Protein AF-A0A4P9ZK72-F1 (afdb_monomer)

Radius of gyration: 16.3 Å; Cα contacts (8 Å, |Δi|>4): 182; chains: 1; bounding box: 38×22×45 Å

pLDDT: mean 89.28, std 11.2, range [53.09, 98.12]

Sequence (120 aa):
CDLFYMYPNYIRQNGLDLSRTRFASKYRLYLYREGGVDELLREPFRIPILFIPGNAGSYKQVRSIAATASRQFDHARTAFLKDSQAQGNIGFDFFSLDLNEEFTALHGFSLHEQAEFVND

Secondary structure (DSSP, 8-state):
-------EEEEE-TT--TTT-TTTTT-EEEEEEETTTS---SS--SEEEEE---TT--GGGGHHHHHHHHHHHHHHHHHTTTHHHHTT---EEEEEEE-TT--TTT-HHHHHHHHHHHH-

Foldseek 3Di:
DDDDDWDKDWQWDPPPDCVNPVCPVQKTKTKIDTPPQGDPDNDDDAAEDEDEADQLGALCVCRVVLRVQSVVLSCCPVVVPDCCVVVVHPTYTYMTMGLVSHRCVVDVVSVVSVVRSVVD

Organism: NCBI:txid215637

Structure (mmCIF, N/CA/C/O backbone):
data_AF-A0A4P9ZK72-F1
#
_entry.id   AF-A0A4P9ZK72-F1
#
loop_
_atom_site.group_PDB
_atom_site.id
_atom_site.type_symbol
_atom_site.label_atom_id
_atom_site.label_alt_id
_atom_site.label_comp_id
_atom_site.label_asym_id
_atom_site.label_entity_id
_atom_site.label_seq_id
_atom_site.pdbx_PDB_ins_code
_atom_site.Cartn_x
_atom_site.Cartn_y
_atom_site.Cartn_z
_atom_site.occupancy
_atom_site.B_iso_or_equiv
_atom_site.auth_seq_id
_atom_site.auth_comp_id
_atom_site.auth_asym_id
_atom_site.auth_atom_id
_atom_site.pdbx_PDB_model_num
ATOM 1 N N . CYS A 1 1 ? -10.998 -3.592 -27.142 1.00 58.16 1 CYS A N 1
ATOM 2 C CA . CYS A 1 1 ? -10.629 -3.768 -25.725 1.00 58.16 1 CYS A CA 1
ATOM 3 C C . CYS A 1 1 ? -9.409 -4.660 -25.666 1.00 58.16 1 CYS A C 1
ATOM 5 O O . CYS A 1 1 ? -9.477 -5.738 -26.241 1.00 58.16 1 CYS A O 1
ATOM 7 N N . ASP A 1 2 ? -8.344 -4.222 -24.996 1.00 64.25 2 ASP A N 1
ATOM 8 C CA . ASP A 1 2 ? -7.215 -5.093 -24.665 1.00 64.25 2 ASP A CA 1
ATOM 9 C C . ASP A 1 2 ? -7.451 -5.764 -23.317 1.00 64.25 2 ASP A C 1
ATOM 11 O O . ASP A 1 2 ? -7.954 -5.149 -22.372 1.00 64.25 2 ASP A O 1
ATOM 15 N N . LEU A 1 3 ? -7.093 -7.040 -23.233 1.00 73.31 3 LEU A N 1
ATOM 16 C CA . LEU A 1 3 ? -7.083 -7.770 -21.975 1.00 73.31 3 LEU A CA 1
ATOM 17 C C . LEU A 1 3 ? -5.855 -7.336 -21.169 1.00 73.31 3 LEU A C 1
ATOM 19 O O . LEU A 1 3 ? -4.720 -7.583 -21.569 1.00 73.31 3 LEU A O 1
ATOM 23 N N . PHE A 1 4 ? -6.088 -6.710 -20.017 1.00 73.31 4 PHE A N 1
ATOM 24 C CA . PHE A 1 4 ? -5.039 -6.367 -19.060 1.00 73.31 4 PHE A CA 1
ATOM 25 C C . PHE A 1 4 ? -4.995 -7.413 -17.943 1.00 73.31 4 PHE A C 1
ATOM 27 O O . PHE A 1 4 ? -5.854 -7.439 -17.061 1.00 73.31 4 PHE A O 1
ATOM 34 N N . TYR A 1 5 ? -3.978 -8.272 -17.970 1.00 86.19 5 TYR A N 1
ATOM 35 C CA . TYR A 1 5 ? -3.692 -9.211 -16.885 1.00 86.19 5 TYR A CA 1
ATOM 36 C C . TYR A 1 5 ? -2.663 -8.601 -15.945 1.00 86.19 5 TYR A C 1
ATOM 38 O O . TYR A 1 5 ? -1.594 -8.216 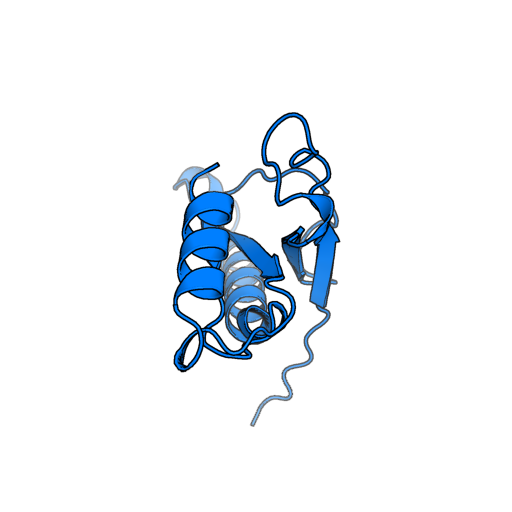-16.407 1.00 86.19 5 TYR A O 1
ATOM 46 N N . MET A 1 6 ? -2.976 -8.530 -14.650 1.00 93.38 6 MET A N 1
ATOM 47 C CA . MET A 1 6 ? -2.074 -8.035 -13.604 1.00 93.38 6 MET A CA 1
ATOM 48 C C . MET A 1 6 ? -1.536 -9.196 -12.766 1.00 93.38 6 MET A C 1
ATOM 50 O O . MET A 1 6 ? -2.301 -10.090 -12.400 1.00 93.38 6 MET A O 1
ATOM 54 N N . TYR A 1 7 ? -0.257 -9.136 -12.399 1.00 95.31 7 TYR A N 1
ATOM 55 C CA . TYR A 1 7 ? 0.431 -10.137 -11.580 1.00 95.31 7 TYR A CA 1
ATOM 56 C C . TYR A 1 7 ? 0.946 -9.494 -10.285 1.00 95.31 7 TYR A C 1
ATOM 58 O O . TYR A 1 7 ? 2.147 -9.275 -10.129 1.00 95.31 7 TYR A O 1
ATOM 66 N N . PRO A 1 8 ? 0.048 -9.144 -9.351 1.00 96.44 8 PRO A N 1
ATOM 67 C CA . PRO A 1 8 ? 0.408 -8.371 -8.172 1.00 96.44 8 PRO A CA 1
ATOM 68 C C . PRO A 1 8 ? 1.250 -9.185 -7.186 1.00 96.44 8 PRO A C 1
ATOM 70 O O . PRO A 1 8 ? 0.818 -10.241 -6.722 1.00 96.44 8 PRO A O 1
ATOM 73 N N . ASN A 1 9 ? 2.400 -8.648 -6.784 1.00 97.44 9 ASN A N 1
ATOM 74 C CA . ASN A 1 9 ? 3.191 -9.166 -5.670 1.00 97.44 9 ASN A CA 1
ATOM 75 C C . ASN A 1 9 ? 3.214 -8.135 -4.542 1.00 97.44 9 ASN A C 1
ATOM 77 O O . ASN A 1 9 ? 3.623 -6.996 -4.747 1.00 97.44 9 ASN A O 1
ATOM 81 N N . TYR A 1 10 ? 2.784 -8.541 -3.346 1.00 97.38 10 TYR A N 1
ATOM 82 C CA . TYR A 1 10 ? 2.793 -7.694 -2.153 1.00 97.38 10 TYR A CA 1
ATOM 83 C C . TYR A 1 10 ? 3.872 -8.187 -1.195 1.00 97.38 10 TYR A C 1
ATOM 85 O O . TYR A 1 10 ? 3.726 -9.226 -0.549 1.00 97.38 10 TYR A O 1
ATOM 93 N N . ILE A 1 11 ? 4.965 -7.440 -1.105 1.00 96.88 11 ILE A N 1
ATOM 94 C CA . ILE A 1 11 ? 6.106 -7.774 -0.258 1.00 96.88 11 ILE A CA 1
ATOM 95 C C . ILE A 1 11 ? 5.947 -7.047 1.074 1.00 96.88 11 ILE A C 1
ATOM 97 O O . ILE A 1 11 ? 5.994 -5.819 1.121 1.00 96.88 11 ILE A O 1
ATOM 101 N N . ARG A 1 12 ? 5.761 -7.796 2.166 1.00 95.62 12 ARG A N 1
ATOM 102 C CA . ARG A 1 12 ? 5.658 -7.214 3.511 1.00 95.62 12 ARG A CA 1
ATOM 103 C C . ARG A 1 12 ? 6.974 -6.541 3.901 1.00 95.62 12 ARG A C 1
ATOM 105 O O . ARG A 1 12 ? 8.027 -7.175 3.847 1.00 95.62 12 ARG A O 1
ATOM 112 N N . GLN A 1 13 ? 6.884 -5.296 4.353 1.00 94.06 13 GLN A N 1
ATOM 113 C CA . GLN A 1 13 ? 8.006 -4.554 4.912 1.00 94.06 13 GLN A CA 1
ATOM 114 C C . GLN A 1 13 ? 8.154 -4.910 6.392 1.00 94.06 13 GLN A C 1
ATOM 116 O O . GLN A 1 13 ? 7.257 -4.672 7.199 1.00 94.06 13 GLN A O 1
ATOM 121 N N . ASN A 1 14 ? 9.276 -5.539 6.744 1.00 88.62 14 ASN A N 1
ATOM 122 C CA . ASN A 1 14 ? 9.511 -6.053 8.098 1.00 88.62 14 ASN A CA 1
ATOM 123 C C . ASN A 1 14 ? 10.165 -5.028 9.039 1.00 88.62 14 ASN A C 1
ATOM 125 O O . ASN A 1 14 ? 10.279 -5.312 10.224 1.00 88.62 14 ASN A O 1
ATOM 129 N N . GLY A 1 15 ? 10.582 -3.863 8.530 1.00 84.06 15 GLY A N 1
ATOM 130 C CA . GLY A 1 15 ? 11.224 -2.811 9.328 1.00 84.06 15 GLY A CA 1
ATOM 131 C C . GLY A 1 15 ? 10.286 -2.073 10.292 1.00 84.06 15 GLY A C 1
ATOM 132 O O . GLY A 1 15 ? 10.765 -1.375 11.178 1.00 84.06 15 GLY A O 1
ATOM 133 N N . LEU A 1 16 ? 8.969 -2.244 10.138 1.00 82.31 16 LEU A N 1
ATOM 134 C CA . LEU A 1 16 ? 7.950 -1.749 11.064 1.00 82.31 16 LEU A CA 1
ATOM 135 C C . LEU A 1 16 ? 7.638 -2.844 12.084 1.00 82.31 16 LEU A C 1
ATOM 137 O O . LEU A 1 16 ? 6.745 -3.673 11.888 1.00 82.31 16 LEU A O 1
ATOM 141 N N . ASP A 1 17 ? 8.436 -2.884 13.143 1.00 84.38 17 ASP A N 1
ATOM 142 C CA . ASP A 1 17 ? 8.238 -3.752 14.297 1.00 84.38 17 ASP A CA 1
ATOM 143 C C . ASP A 1 17 ? 7.700 -2.958 15.502 1.00 84.38 17 ASP A C 1
ATOM 145 O O . ASP A 1 17 ? 7.481 -1.746 15.438 1.00 84.38 17 ASP A O 1
ATOM 149 N N . LEU A 1 18 ? 7.491 -3.652 16.626 1.00 85.31 18 LEU A N 1
ATOM 150 C CA . LEU A 1 18 ? 7.007 -3.036 17.866 1.00 85.31 18 LEU A CA 1
ATOM 151 C C . LEU A 1 18 ? 7.981 -2.001 18.457 1.00 85.31 18 LEU A C 1
ATOM 153 O O . LEU A 1 18 ? 7.583 -1.257 19.348 1.00 85.31 18 LEU A O 1
ATOM 157 N N . SER A 1 19 ? 9.238 -1.946 17.993 1.00 85.19 19 SER A N 1
ATOM 158 C CA . SER A 1 19 ? 10.187 -0.904 18.402 1.00 85.19 19 SER A CA 1
ATOM 159 C C . SER A 1 19 ? 9.928 0.428 17.694 1.00 85.19 19 SER A C 1
ATOM 161 O O . SER A 1 19 ? 10.283 1.477 18.226 1.00 85.19 19 SER A O 1
ATOM 163 N N . ARG A 1 20 ? 9.302 0.386 16.510 1.00 86.44 20 ARG A N 1
ATOM 164 C CA . ARG A 1 20 ? 8.951 1.563 15.706 1.00 86.44 20 ARG A CA 1
ATOM 165 C C . ARG A 1 20 ? 7.546 2.055 15.987 1.00 86.44 20 ARG A C 1
ATOM 167 O O . ARG A 1 20 ? 7.358 3.244 16.187 1.00 86.44 20 ARG A O 1
ATOM 174 N N . THR A 1 21 ? 6.583 1.141 16.034 1.00 90.50 21 THR A N 1
ATOM 175 C CA . THR A 1 21 ? 5.181 1.494 16.245 1.00 90.50 21 THR A CA 1
ATOM 176 C C . THR A 1 21 ? 4.465 0.427 17.052 1.00 90.50 21 THR A C 1
ATOM 178 O O . THR A 1 21 ? 4.564 -0.776 16.788 1.00 90.50 21 THR A O 1
ATOM 181 N N . ARG A 1 22 ? 3.670 0.862 18.032 1.00 91.69 22 ARG A N 1
ATOM 182 C CA . ARG A 1 22 ? 2.847 -0.046 18.846 1.00 91.69 22 ARG A CA 1
ATOM 183 C C . ARG A 1 22 ? 1.779 -0.773 18.023 1.00 91.69 22 ARG A C 1
ATOM 185 O O . ARG A 1 22 ? 1.251 -1.790 18.467 1.00 91.69 22 ARG A O 1
ATOM 192 N N . PHE A 1 23 ? 1.488 -0.282 16.818 1.00 93.31 23 PHE A N 1
ATOM 193 C CA . PHE A 1 23 ? 0.508 -0.863 15.909 1.00 93.31 23 PHE A CA 1
ATOM 194 C C . PHE A 1 23 ? 1.109 -1.852 14.902 1.00 93.31 23 PHE A C 1
ATOM 196 O O . PHE A 1 23 ? 0.374 -2.362 14.063 1.00 93.31 23 PHE A O 1
ATOM 203 N N . ALA A 1 24 ? 2.395 -2.205 15.005 1.00 91.00 24 ALA A N 1
ATOM 204 C CA . ALA A 1 24 ? 3.064 -3.133 14.080 1.00 91.00 24 ALA A CA 1
ATOM 205 C C . ALA A 1 24 ? 2.470 -4.558 14.064 1.00 91.00 24 ALA A C 1
ATOM 207 O O . ALA A 1 24 ? 2.651 -5.317 13.107 1.00 91.00 24 ALA A O 1
ATOM 208 N N . SER A 1 25 ? 1.773 -4.947 15.137 1.00 91.25 25 SER A N 1
ATOM 209 C CA . SER A 1 25 ? 1.019 -6.205 15.215 1.00 91.25 25 SER A CA 1
ATOM 210 C C . SER A 1 25 ? -0.345 -6.120 14.525 1.00 91.25 25 SER A C 1
ATOM 212 O O . SER A 1 25 ? -0.862 -7.141 14.066 1.00 91.25 25 SER A O 1
ATOM 214 N N . LYS A 1 26 ? -0.912 -4.912 14.453 1.00 94.69 26 LYS A N 1
ATOM 215 C CA . LYS A 1 26 ? -2.248 -4.628 13.937 1.00 94.69 26 LYS A CA 1
ATOM 216 C C . LYS A 1 26 ? -2.190 -4.291 12.453 1.00 94.69 26 LYS A C 1
ATOM 218 O O . LYS A 1 26 ? -2.847 -4.958 11.667 1.00 94.69 26 LYS A O 1
ATOM 223 N N . TYR A 1 27 ? -1.389 -3.309 12.069 1.00 95.88 27 TYR A N 1
ATOM 224 C CA . TYR A 1 27 ? -1.290 -2.821 10.700 1.00 95.88 27 TYR A CA 1
ATOM 225 C C . TYR A 1 27 ? 0.010 -3.262 10.043 1.00 95.88 27 TYR A C 1
ATOM 227 O O . TYR A 1 27 ? 0.977 -3.655 10.702 1.00 95.88 27 TYR A O 1
ATOM 235 N N . ARG A 1 28 ? 0.028 -3.255 8.710 1.00 96.19 28 ARG A N 1
ATOM 236 C CA . ARG A 1 28 ? 1.195 -3.691 7.933 1.00 96.19 28 ARG A CA 1
ATOM 237 C C . ARG A 1 28 ? 1.437 -2.765 6.755 1.00 96.19 28 ARG A C 1
ATOM 239 O O . ARG A 1 28 ? 0.506 -2.200 6.193 1.00 96.19 28 ARG A O 1
ATOM 246 N N . LEU A 1 29 ? 2.695 -2.678 6.346 1.00 96.31 29 LEU A N 1
ATOM 247 C CA . LEU A 1 29 ? 3.114 -1.990 5.132 1.00 96.31 29 LEU A CA 1
ATOM 248 C C . LEU A 1 29 ? 3.561 -3.020 4.095 1.00 96.31 29 LEU A C 1
ATOM 250 O O . LEU A 1 29 ? 4.347 -3.925 4.395 1.00 96.31 29 LEU A O 1
ATOM 254 N N . TYR A 1 30 ? 3.074 -2.872 2.870 1.00 97.69 30 TYR A N 1
ATOM 255 C CA . TYR A 1 30 ? 3.440 -3.710 1.736 1.00 97.69 30 TYR A CA 1
ATOM 256 C C . TYR A 1 30 ? 4.065 -2.870 0.633 1.00 97.69 30 TYR A C 1
ATOM 258 O O . TYR A 1 30 ? 3.557 -1.805 0.313 1.00 97.69 30 TYR A O 1
ATOM 266 N N . LEU A 1 31 ? 5.120 -3.384 0.010 1.00 97.88 31 LEU A N 1
ATOM 267 C CA . LEU A 1 31 ? 5.648 -2.885 -1.254 1.00 97.88 31 LEU A CA 1
ATOM 268 C C . LEU A 1 31 ? 5.031 -3.691 -2.398 1.00 97.88 31 LEU A C 1
ATOM 270 O O . LEU A 1 31 ? 5.114 -4.921 -2.414 1.00 97.88 31 LEU A O 1
ATOM 274 N N . TYR A 1 32 ? 4.403 -3.000 -3.340 1.00 97.94 32 TYR A N 1
ATOM 275 C CA . TYR A 1 32 ? 3.847 -3.593 -4.546 1.00 97.94 32 TYR A CA 1
ATOM 276 C C . TYR A 1 32 ? 4.928 -3.768 -5.615 1.00 97.94 32 TYR A C 1
ATOM 278 O O . TYR A 1 32 ? 5.667 -2.832 -5.920 1.00 97.94 32 TYR A O 1
ATOM 286 N N . ARG A 1 33 ? 4.972 -4.950 -6.233 1.00 97.38 33 ARG A N 1
ATOM 287 C CA . ARG A 1 33 ? 5.784 -5.247 -7.420 1.00 97.38 33 ARG A CA 1
ATOM 288 C C . ARG A 1 33 ? 4.918 -5.907 -8.485 1.00 97.38 33 ARG A C 1
ATOM 290 O O . ARG A 1 33 ? 4.215 -6.881 -8.201 1.00 97.38 33 ARG A O 1
ATOM 297 N N . GLU A 1 34 ? 4.975 -5.400 -9.711 1.00 96.44 34 GLU A N 1
ATOM 298 C CA . GLU A 1 34 ? 4.267 -6.020 -10.827 1.00 96.44 34 GLU A CA 1
ATOM 299 C C . GLU A 1 34 ? 5.075 -7.199 -11.377 1.00 96.44 34 GLU A C 1
ATOM 301 O O . GLU A 1 34 ? 6.173 -7.036 -11.900 1.00 96.44 34 GLU A O 1
ATOM 306 N N . GLY A 1 35 ? 4.527 -8.408 -11.278 1.00 95.06 35 GLY A N 1
ATOM 307 C CA . GLY A 1 35 ? 5.163 -9.618 -11.788 1.00 95.06 35 GLY A CA 1
ATOM 308 C C . GLY A 1 35 ? 5.353 -9.574 -13.305 1.00 95.06 35 GLY A C 1
ATOM 309 O O . GLY A 1 35 ? 4.466 -9.154 -14.046 1.00 95.06 35 GLY A O 1
ATOM 310 N N . GLY A 1 36 ? 6.524 -10.020 -13.762 1.00 91.44 36 GLY A N 1
ATOM 311 C CA . GLY A 1 36 ? 6.903 -9.982 -15.177 1.00 91.44 36 GLY A CA 1
ATOM 312 C C . GLY A 1 36 ? 7.305 -8.595 -15.689 1.00 91.44 36 GLY A C 1
ATOM 313 O O . GLY A 1 36 ? 7.636 -8.479 -16.863 1.00 91.44 36 GLY A O 1
ATOM 314 N N . VAL A 1 37 ? 7.292 -7.569 -14.828 1.00 92.06 37 VAL A N 1
ATOM 315 C CA . VAL A 1 37 ? 7.680 -6.189 -15.163 1.00 92.06 37 VAL A CA 1
ATOM 316 C C . VAL A 1 37 ? 8.745 -5.688 -14.190 1.00 92.06 37 VAL A C 1
ATOM 318 O O . VAL A 1 37 ? 9.837 -5.306 -14.599 1.00 92.06 37 VAL A O 1
ATOM 321 N N . ASP A 1 38 ? 8.447 -5.723 -12.893 1.00 92.75 38 ASP A N 1
ATOM 322 C CA . ASP A 1 38 ? 9.366 -5.316 -11.840 1.00 92.75 38 ASP A CA 1
ATOM 323 C C . ASP A 1 38 ? 10.202 -6.496 -11.338 1.00 92.75 38 ASP A C 1
ATOM 325 O O . ASP A 1 38 ? 9.732 -7.632 -11.226 1.00 92.75 38 ASP A O 1
ATOM 329 N N . GLU A 1 39 ? 11.440 -6.202 -10.945 1.00 90.19 39 GLU A N 1
ATOM 330 C CA . GLU A 1 39 ? 12.236 -7.133 -10.154 1.00 90.19 39 GLU A CA 1
ATOM 331 C C . GLU A 1 39 ? 11.583 -7.330 -8.778 1.00 90.19 39 GLU A C 1
ATOM 333 O O . GLU A 1 39 ? 11.153 -6.374 -8.127 1.00 90.19 39 GLU A O 1
ATOM 338 N N . LEU A 1 40 ? 11.536 -8.576 -8.297 1.00 89.62 40 LEU A N 1
ATOM 339 C CA . LEU A 1 40 ? 10.941 -8.935 -7.001 1.00 89.62 40 LEU A CA 1
ATOM 340 C C . LEU A 1 40 ? 11.879 -8.620 -5.821 1.00 89.62 40 LEU A C 1
ATOM 342 O O . LEU A 1 40 ? 12.020 -9.408 -4.881 1.00 89.62 40 LEU A O 1
ATOM 346 N N . LEU A 1 41 ? 12.540 -7.464 -5.881 1.00 90.88 41 LEU A N 1
ATOM 347 C CA . LEU A 1 41 ? 13.373 -6.941 -4.809 1.00 90.88 41 LEU A CA 1
ATOM 348 C C . LEU A 1 41 ? 12.496 -6.497 -3.639 1.00 90.88 41 LEU A C 1
ATOM 350 O O . LEU A 1 41 ? 11.446 -5.873 -3.823 1.00 90.88 41 LEU A O 1
ATOM 354 N N . ARG A 1 42 ? 12.951 -6.821 -2.424 1.00 90.50 42 ARG A N 1
ATOM 355 C CA . ARG A 1 42 ? 12.269 -6.427 -1.184 1.00 90.50 42 ARG A CA 1
ATOM 356 C C . ARG A 1 42 ? 12.483 -4.963 -0.831 1.00 90.50 42 ARG A C 1
ATOM 358 O O . ARG A 1 42 ? 11.578 -4.347 -0.272 1.00 90.50 42 ARG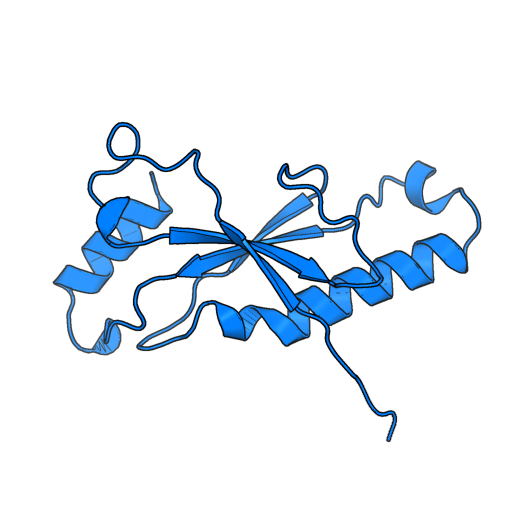 A O 1
ATOM 365 N N . GLU A 1 43 ? 13.658 -4.450 -1.171 1.00 92.31 43 GLU A N 1
ATOM 366 C CA . GLU A 1 43 ? 14.056 -3.083 -0.872 1.00 92.31 43 GLU A CA 1
ATOM 367 C C . GLU A 1 43 ? 13.533 -2.114 -1.944 1.00 92.31 43 GLU A C 1
ATOM 369 O O . GLU A 1 43 ? 13.513 -2.453 -3.138 1.00 92.31 43 GLU A O 1
ATOM 374 N N . PRO A 1 44 ? 13.094 -0.911 -1.542 1.00 92.44 44 PRO A N 1
ATOM 375 C CA . PRO A 1 44 ? 12.782 0.161 -2.473 1.00 92.44 44 PRO A CA 1
ATOM 376 C C . PRO A 1 44 ? 14.058 0.784 -3.056 1.00 92.44 44 PRO A C 1
ATOM 378 O O . PRO A 1 44 ? 15.090 0.876 -2.396 1.00 92.44 44 PRO A O 1
ATOM 381 N N . PHE A 1 45 ? 13.972 1.243 -4.299 1.00 91.19 45 PHE A N 1
ATOM 382 C CA . PHE A 1 45 ? 15.054 1.913 -5.028 1.00 91.19 45 PHE A CA 1
ATOM 383 C C . PHE A 1 45 ? 14.552 3.029 -5.963 1.00 91.19 45 PHE A C 1
ATOM 385 O O . PHE A 1 45 ? 15.352 3.650 -6.665 1.00 91.19 45 PHE A O 1
ATOM 392 N N . ARG A 1 46 ? 13.236 3.275 -6.003 1.00 92.75 46 ARG A N 1
ATOM 393 C CA . ARG A 1 46 ? 12.575 4.262 -6.867 1.00 92.75 46 ARG A CA 1
ATOM 394 C C . ARG A 1 46 ? 11.889 5.352 -6.038 1.00 92.75 46 ARG A C 1
ATOM 396 O O . ARG A 1 46 ? 12.028 5.400 -4.819 1.00 92.75 46 ARG A O 1
ATOM 403 N N . ILE A 1 47 ? 11.136 6.239 -6.693 1.00 94.69 47 ILE A N 1
ATOM 404 C CA . ILE A 1 47 ? 10.374 7.291 -6.006 1.00 94.69 47 ILE A CA 1
ATOM 405 C C . ILE A 1 47 ? 9.246 6.640 -5.183 1.00 94.69 47 ILE A C 1
ATOM 407 O O . ILE A 1 47 ? 8.390 5.971 -5.772 1.00 94.69 47 ILE A O 1
ATOM 411 N N . PRO A 1 48 ? 9.205 6.817 -3.852 1.00 95.88 48 PRO A N 1
ATOM 412 C CA . PRO A 1 48 ? 8.207 6.170 -3.013 1.00 95.88 48 PRO A CA 1
ATOM 413 C C . PRO A 1 48 ? 6.839 6.844 -3.158 1.00 95.88 48 PRO A C 1
ATOM 415 O O . PRO A 1 48 ? 6.720 8.068 -3.101 1.00 95.88 48 PRO A O 1
ATOM 418 N N . ILE A 1 49 ? 5.792 6.036 -3.297 1.00 97.25 49 ILE A N 1
ATOM 419 C CA . ILE A 1 49 ? 4.393 6.465 -3.259 1.00 97.25 49 ILE A CA 1
ATOM 420 C C . ILE A 1 49 ? 3.700 5.689 -2.149 1.00 97.25 49 ILE A C 1
ATOM 422 O O . ILE A 1 49 ? 3.716 4.464 -2.164 1.00 97.25 49 ILE A O 1
ATOM 426 N N . LEU A 1 50 ? 3.056 6.385 -1.214 1.00 97.31 50 LEU A N 1
ATOM 427 C CA . LEU A 1 50 ? 2.261 5.754 -0.164 1.00 97.31 50 LEU A CA 1
ATOM 428 C C . LEU A 1 50 ? 0.775 5.764 -0.533 1.00 97.31 50 LEU A C 1
ATOM 430 O O . LEU A 1 50 ? 0.173 6.820 -0.714 1.00 97.31 50 LEU A O 1
ATOM 434 N N . PHE A 1 51 ? 0.178 4.579 -0.612 1.00 98.00 51 PHE A N 1
ATOM 435 C CA . PHE A 1 51 ? -1.254 4.384 -0.778 1.00 98.00 51 PHE A CA 1
ATOM 436 C C . PHE A 1 51 ? -1.908 4.064 0.568 1.00 98.00 51 PHE A C 1
ATOM 438 O O . PHE A 1 51 ? -1.593 3.059 1.215 1.00 98.00 51 PHE A O 1
ATOM 445 N N . ILE A 1 52 ? -2.856 4.916 0.955 1.00 96.94 52 ILE A N 1
ATOM 446 C CA . ILE A 1 52 ? -3.670 4.764 2.159 1.00 96.94 52 ILE A CA 1
ATOM 447 C C . ILE A 1 52 ? -5.088 4.386 1.712 1.00 96.94 52 ILE A C 1
ATOM 449 O O . ILE A 1 52 ? -5.735 5.194 1.039 1.00 96.94 52 ILE A O 1
ATOM 453 N N . PRO A 1 53 ? -5.581 3.174 2.024 1.00 96.25 53 PRO A N 1
ATOM 454 C CA . PRO A 1 53 ? -6.947 2.803 1.687 1.00 96.25 53 PRO A CA 1
ATOM 455 C C . PRO A 1 53 ? -7.960 3.603 2.520 1.00 96.25 53 PRO A C 1
ATOM 457 O O . PRO A 1 53 ? -7.671 4.052 3.627 1.00 96.25 53 PRO A O 1
ATOM 460 N N . GLY A 1 54 ? -9.169 3.768 1.979 1.00 93.94 54 GLY A N 1
ATOM 461 C CA . GLY A 1 54 ? -10.278 4.411 2.689 1.00 93.94 54 GLY A CA 1
ATOM 462 C C . GLY A 1 54 ? -10.965 3.500 3.717 1.00 93.94 54 GLY A C 1
ATOM 463 O O . GLY A 1 54 ? -10.477 2.425 4.058 1.00 93.94 54 GLY A O 1
ATOM 464 N N . ASN A 1 55 ? -12.148 3.918 4.175 1.00 95.12 55 ASN A N 1
ATOM 465 C CA . ASN A 1 55 ? -13.004 3.149 5.086 1.00 95.12 55 ASN A CA 1
ATOM 466 C C . ASN A 1 55 ? -13.295 1.735 4.557 1.00 95.12 55 ASN A C 1
ATOM 468 O O . ASN A 1 55 ? -13.797 1.600 3.440 1.00 95.12 55 ASN A O 1
ATOM 472 N N . ALA A 1 56 ? -13.012 0.709 5.366 1.00 94.75 56 ALA A N 1
ATOM 473 C CA . ALA A 1 56 ? -13.089 -0.701 4.971 1.00 94.75 56 ALA A CA 1
ATOM 474 C C . ALA A 1 56 ? -12.343 -1.029 3.662 1.00 94.75 56 ALA A C 1
ATOM 476 O O . ALA A 1 56 ? -12.690 -1.955 2.928 1.00 94.75 56 ALA A O 1
ATOM 477 N N . GLY A 1 57 ? -11.337 -0.219 3.329 1.00 96.00 57 GLY A N 1
ATOM 478 C CA . GLY A 1 57 ? -10.594 -0.318 2.090 1.00 96.00 57 GLY A CA 1
ATOM 479 C C . GLY A 1 57 ? -9.479 -1.348 2.189 1.00 96.00 57 GLY A C 1
ATOM 480 O O . GLY A 1 57 ? -8.730 -1.402 3.164 1.00 96.00 57 GLY A O 1
ATOM 481 N N . SER A 1 58 ? -9.334 -2.136 1.129 1.00 97.12 58 SER A N 1
ATOM 482 C CA . SER A 1 58 ? -8.252 -3.107 1.017 1.00 97.12 58 SER A CA 1
ATOM 483 C C . SER A 1 58 ? -6.978 -2.441 0.506 1.00 97.12 58 SER A C 1
ATOM 485 O O . SER A 1 58 ? -7.014 -1.728 -0.500 1.00 97.12 58 SER A O 1
ATOM 487 N N . TYR A 1 59 ? -5.823 -2.787 1.077 1.00 97.19 59 TYR A N 1
ATOM 488 C CA . TYR A 1 59 ? -4.507 -2.413 0.530 1.00 97.19 59 TYR A CA 1
ATOM 489 C C . TYR A 1 59 ? -4.334 -2.865 -0.935 1.00 97.19 59 TYR A C 1
ATOM 491 O O . TYR A 1 59 ? -3.556 -2.320 -1.713 1.00 97.19 59 TYR A O 1
ATOM 499 N N . LYS A 1 60 ? -5.110 -3.865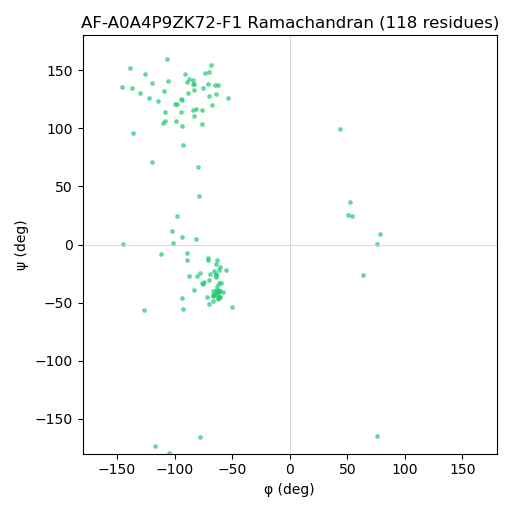 -1.367 1.00 97.19 60 LYS A N 1
ATOM 500 C CA . LYS A 1 60 ? -5.075 -4.378 -2.738 1.00 97.19 60 LYS A CA 1
ATOM 501 C C . LYS A 1 60 ? -5.676 -3.421 -3.772 1.00 97.19 60 LYS A C 1
ATOM 503 O O . LYS A 1 60 ? -5.470 -3.646 -4.963 1.00 97.19 60 LYS A O 1
ATOM 508 N N . GLN A 1 61 ? -6.374 -2.362 -3.356 1.00 96.75 61 GLN A N 1
ATOM 509 C CA . GLN A 1 61 ? -6.962 -1.359 -4.253 1.00 96.75 61 GLN A CA 1
ATOM 510 C C . GLN A 1 61 ? -5.908 -0.580 -5.055 1.00 96.75 61 GLN A C 1
ATOM 512 O O . GLN A 1 61 ? -6.186 -0.180 -6.182 1.00 96.75 61 GLN A O 1
ATOM 517 N N . VAL A 1 62 ? -4.673 -0.463 -4.546 1.00 97.56 62 VAL A N 1
ATOM 518 C CA . VAL A 1 62 ? -3.547 0.173 -5.260 1.00 97.56 62 VAL A CA 1
ATOM 519 C C . VAL A 1 62 ? -3.193 -0.524 -6.583 1.00 97.56 62 VAL A C 1
ATOM 521 O O . VAL A 1 62 ? -2.536 0.061 -7.443 1.00 97.56 62 VAL A O 1
ATOM 524 N N . ARG A 1 63 ? -3.621 -1.785 -6.752 1.00 96.12 63 ARG A N 1
ATOM 525 C CA . ARG A 1 63 ? -3.159 -2.703 -7.800 1.00 96.12 63 ARG A CA 1
ATOM 526 C C . ARG A 1 63 ? -3.196 -2.096 -9.194 1.00 96.12 63 ARG A C 1
ATOM 528 O O . ARG A 1 63 ? -2.185 -2.129 -9.878 1.00 96.12 63 ARG A O 1
ATOM 535 N N . SER A 1 64 ? -4.339 -1.573 -9.629 1.00 94.62 64 SER A N 1
ATOM 536 C CA . SER A 1 64 ? -4.502 -1.098 -11.009 1.00 94.62 64 SER A CA 1
ATOM 537 C C . SER A 1 64 ? -3.585 0.081 -11.325 1.00 94.62 64 SER A C 1
ATOM 539 O O . SER A 1 64 ? -3.008 0.136 -12.409 1.00 94.62 64 SER A O 1
ATOM 541 N N . ILE A 1 65 ? -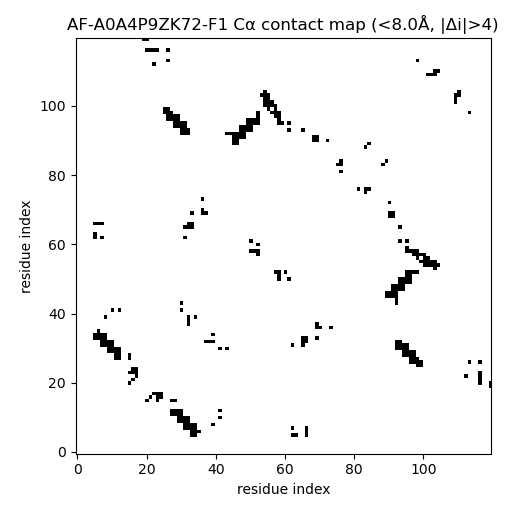3.410 0.990 -10.367 1.00 95.75 65 ILE A N 1
ATOM 542 C CA . ILE A 1 65 ? -2.561 2.173 -10.511 1.00 95.75 65 ILE A CA 1
ATOM 543 C C . ILE A 1 65 ? -1.091 1.753 -10.539 1.00 95.75 65 ILE A C 1
ATOM 545 O O . ILE A 1 65 ? -0.380 2.096 -11.483 1.00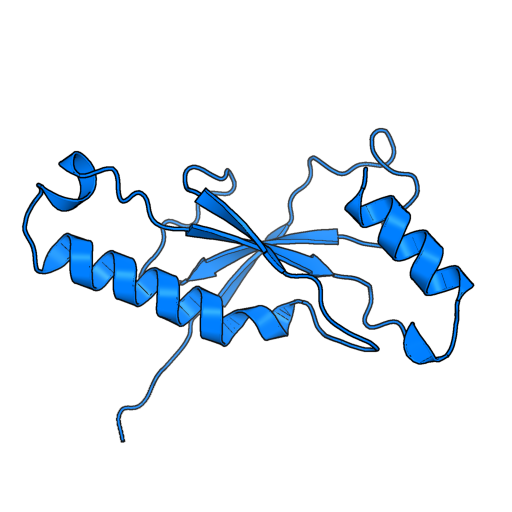 95.75 65 ILE A O 1
ATOM 549 N N . ALA A 1 66 ? -0.656 0.951 -9.564 1.00 96.75 66 ALA A N 1
ATOM 550 C CA . ALA A 1 66 ? 0.726 0.489 -9.480 1.00 96.75 66 ALA A CA 1
ATOM 551 C C . ALA A 1 66 ? 1.124 -0.359 -10.700 1.00 96.75 66 ALA A C 1
ATOM 553 O O . ALA A 1 66 ? 2.146 -0.109 -11.331 1.00 96.75 66 ALA A O 1
ATOM 554 N N . ALA A 1 67 ? 0.268 -1.300 -11.102 1.00 96.06 67 ALA A N 1
ATOM 555 C CA . ALA A 1 67 ? 0.497 -2.171 -12.250 1.00 96.06 67 ALA A CA 1
ATOM 556 C C . ALA A 1 67 ? 0.574 -1.400 -13.579 1.00 96.06 67 ALA A C 1
ATOM 558 O O . ALA A 1 67 ? 1.326 -1.780 -14.481 1.00 96.06 67 ALA A O 1
ATOM 559 N N . THR A 1 68 ? -0.216 -0.332 -13.718 1.00 94.75 68 THR A N 1
ATOM 560 C CA . THR A 1 68 ? -0.185 0.539 -14.899 1.00 94.75 68 THR A CA 1
ATOM 561 C C . THR A 1 68 ? 1.084 1.382 -14.906 1.00 94.75 68 THR A C 1
ATOM 563 O O . THR A 1 68 ? 1.762 1.436 -15.928 1.00 94.75 68 THR A O 1
ATOM 566 N N . ALA A 1 69 ? 1.450 1.974 -13.767 1.00 94.75 69 ALA A N 1
ATOM 567 C CA . ALA A 1 69 ? 2.660 2.776 -13.631 1.00 94.75 69 ALA A CA 1
ATOM 568 C C . ALA A 1 69 ? 3.933 1.958 -13.912 1.00 94.75 69 ALA A C 1
ATOM 570 O O . ALA A 1 69 ? 4.775 2.403 -14.692 1.00 94.75 69 ALA A O 1
ATOM 571 N N . SER A 1 70 ? 4.050 0.740 -13.365 1.00 94.12 70 SER A N 1
ATOM 572 C CA . SER A 1 70 ? 5.188 -0.152 -13.635 1.00 94.12 70 SER A CA 1
ATOM 573 C C . SER A 1 70 ? 5.298 -0.504 -15.119 1.00 94.12 70 SER A C 1
ATOM 575 O O . SER A 1 70 ? 6.380 -0.410 -15.695 1.00 94.12 70 SER A O 1
ATOM 577 N N . ARG A 1 71 ? 4.182 -0.849 -15.778 1.00 92.62 71 ARG A N 1
ATOM 578 C CA . ARG A 1 71 ? 4.178 -1.152 -17.222 1.00 92.62 71 ARG A CA 1
ATOM 579 C C . ARG A 1 71 ? 4.494 0.061 -18.083 1.00 92.62 71 ARG A C 1
ATOM 581 O O . ARG A 1 71 ? 5.205 -0.075 -19.070 1.00 92.62 71 ARG A O 1
ATOM 588 N N . GLN A 1 72 ? 3.969 1.235 -17.739 1.00 91.00 72 GLN A N 1
ATOM 589 C CA . GLN A 1 72 ? 4.273 2.472 -18.460 1.00 91.00 72 GLN A CA 1
ATOM 590 C C . GLN A 1 72 ? 5.753 2.827 -18.340 1.00 91.00 72 GLN A C 1
ATOM 592 O O . GLN A 1 72 ? 6.373 3.200 -19.334 1.00 91.00 72 GLN A O 1
ATOM 597 N N . PHE A 1 73 ? 6.328 2.664 -17.147 1.00 90.25 73 PHE A N 1
ATOM 598 C CA . PHE A 1 73 ? 7.756 2.844 -16.928 1.00 90.25 73 PHE A CA 1
ATOM 599 C C . PHE A 1 73 ? 8.587 1.848 -17.746 1.00 90.25 73 PHE A C 1
ATOM 601 O O . PHE A 1 73 ? 9.515 2.254 -18.442 1.00 90.25 73 PHE A O 1
ATOM 608 N N . ASP A 1 74 ? 8.228 0.564 -17.726 1.00 90.00 74 ASP A N 1
ATOM 609 C CA . ASP A 1 74 ? 8.929 -0.466 -18.493 1.00 90.00 74 ASP A CA 1
ATOM 610 C C . ASP A 1 74 ? 8.822 -0.255 -20.012 1.00 90.00 74 ASP A C 1
ATOM 612 O O . ASP A 1 74 ? 9.820 -0.336 -20.733 1.00 90.00 74 ASP A O 1
ATOM 616 N N . HIS A 1 75 ? 7.639 0.123 -20.499 1.00 87.81 75 HIS A N 1
ATOM 617 C CA . HIS A 1 75 ? 7.429 0.490 -21.895 1.00 87.81 75 HIS A CA 1
ATOM 618 C C . HIS A 1 75 ? 8.270 1.712 -22.285 1.00 87.81 75 HIS A C 1
ATOM 620 O O . HIS A 1 75 ? 8.928 1.699 -23.319 1.00 87.81 75 HIS A O 1
ATOM 626 N N . ALA A 1 76 ? 8.313 2.760 -21.456 1.00 84.25 76 ALA A N 1
ATOM 627 C CA . ALA A 1 76 ? 9.153 3.927 -21.723 1.00 84.25 76 ALA A CA 1
ATOM 628 C C . ALA A 1 76 ? 10.649 3.560 -21.742 1.00 84.25 76 ALA A C 1
ATOM 630 O O . ALA A 1 76 ? 11.379 3.960 -22.649 1.00 84.25 76 ALA A O 1
ATOM 631 N N . ARG A 1 77 ? 11.093 2.738 -20.785 1.00 82.56 77 ARG A N 1
ATOM 632 C CA . ARG A 1 77 ? 12.472 2.243 -20.679 1.00 82.56 77 ARG A CA 1
ATOM 633 C C . ARG A 1 77 ? 12.900 1.436 -21.908 1.00 82.56 77 ARG A C 1
ATOM 635 O O . ARG A 1 77 ? 14.045 1.551 -22.343 1.00 82.56 77 ARG A O 1
ATOM 642 N N . THR A 1 78 ? 12.006 0.610 -22.450 1.00 81.38 78 THR A N 1
ATOM 643 C CA . THR A 1 78 ? 12.283 -0.259 -23.606 1.00 81.38 78 THR A CA 1
ATOM 644 C C . THR A 1 78 ? 12.132 0.467 -24.944 1.00 81.38 78 THR A C 1
ATOM 646 O O . THR A 1 78 ? 12.962 0.263 -25.828 1.00 81.38 78 THR A O 1
ATOM 649 N N . ALA A 1 79 ? 11.136 1.346 -25.088 1.00 77.31 79 ALA A N 1
ATOM 650 C CA . ALA A 1 79 ? 10.846 2.057 -26.333 1.00 77.31 79 ALA A CA 1
ATOM 651 C C . ALA A 1 79 ? 11.830 3.199 -26.642 1.00 77.31 79 ALA A C 1
ATOM 653 O O . ALA A 1 79 ? 12.127 3.439 -27.810 1.00 77.31 79 ALA A O 1
ATOM 654 N N . PHE A 1 80 ? 12.354 3.898 -25.626 1.00 64.69 80 PHE A N 1
ATOM 655 C CA . PHE A 1 80 ? 13.165 5.111 -25.828 1.00 64.69 80 PHE A CA 1
ATOM 656 C C . PHE A 1 80 ? 14.688 4.920 -25.682 1.00 64.69 80 PHE A C 1
ATOM 658 O O . PHE A 1 80 ? 15.405 5.910 -25.661 1.00 64.69 80 PHE A O 1
ATOM 665 N N . LEU A 1 81 ? 15.193 3.676 -25.627 1.00 54.84 81 LEU A N 1
ATOM 666 C CA . LEU A 1 81 ? 16.624 3.304 -25.618 1.00 54.84 81 LEU A CA 1
ATOM 667 C C . LEU A 1 81 ? 17.537 4.157 -24.698 1.00 54.84 81 LEU A C 1
ATOM 669 O O . LEU A 1 81 ? 18.079 5.183 -25.090 1.00 54.84 81 LEU A O 1
ATOM 673 N N . LYS A 1 82 ? 17.829 3.616 -23.506 1.00 53.66 82 LYS A N 1
ATOM 674 C CA . LYS A 1 82 ? 18.940 3.947 -22.575 1.00 53.66 82 LY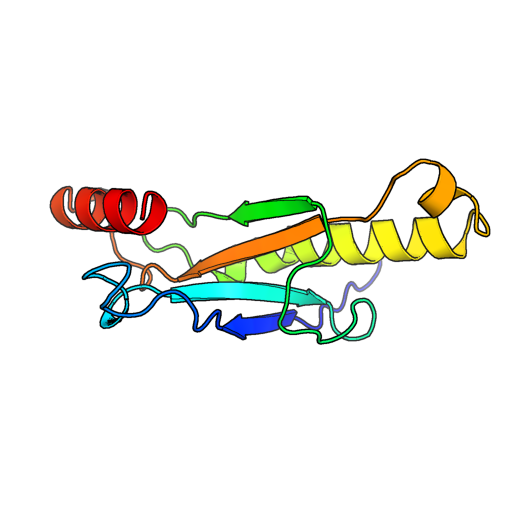S A CA 1
ATOM 675 C C . LYS A 1 82 ? 18.991 5.351 -21.950 1.00 53.66 82 LYS A C 1
ATOM 677 O O . LYS A 1 82 ? 19.504 5.456 -20.840 1.00 53.66 82 LYS A O 1
ATOM 682 N N . ASP A 1 83 ? 18.437 6.387 -22.571 1.00 53.88 83 ASP A N 1
ATOM 683 C CA . ASP A 1 83 ? 18.573 7.768 -22.077 1.00 53.88 83 ASP A CA 1
ATOM 684 C C . ASP A 1 83 ? 17.470 8.175 -21.080 1.00 53.88 83 ASP A C 1
ATOM 686 O O . ASP A 1 83 ? 17.604 9.146 -20.345 1.00 53.88 83 ASP A O 1
ATOM 690 N N . SER A 1 84 ? 16.389 7.395 -20.962 1.00 53.94 84 SER A N 1
ATOM 691 C CA . SER A 1 84 ? 15.319 7.648 -19.977 1.00 53.94 84 SER A CA 1
ATOM 692 C C . SER A 1 84 ? 15.824 7.582 -18.531 1.00 53.94 84 SER A C 1
ATOM 694 O O . SER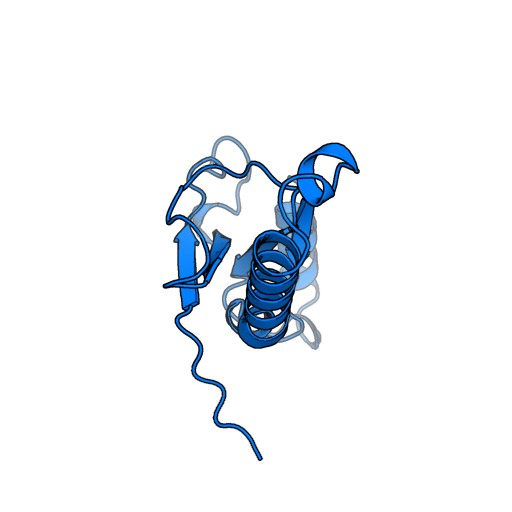 A 1 84 ? 15.363 8.333 -17.672 1.00 53.94 84 SER A O 1
ATOM 696 N N . GLN A 1 85 ? 16.806 6.711 -18.269 1.00 53.56 85 GLN A N 1
ATOM 697 C CA . GLN A 1 85 ? 17.490 6.649 -16.978 1.00 53.56 85 GLN A CA 1
ATOM 698 C C . GLN A 1 85 ? 18.463 7.831 -16.808 1.00 53.56 85 GLN A C 1
ATOM 700 O O . GLN A 1 85 ? 18.610 8.344 -15.702 1.00 53.56 85 GLN A O 1
ATOM 705 N N . ALA A 1 86 ? 19.067 8.314 -17.903 1.00 53.09 86 ALA A N 1
ATOM 706 C CA . ALA A 1 86 ? 19.907 9.515 -17.911 1.00 53.09 86 ALA A CA 1
ATOM 707 C C . ALA A 1 86 ? 19.098 10.806 -17.671 1.00 53.09 86 ALA A C 1
ATOM 709 O O . ALA A 1 86 ? 19.624 11.767 -17.118 1.00 53.09 86 ALA A O 1
ATOM 710 N N . GLN A 1 87 ? 17.800 10.802 -17.991 1.00 62.09 87 GLN A N 1
ATOM 711 C CA . GLN A 1 87 ? 16.848 11.868 -17.650 1.00 62.09 87 GLN A CA 1
ATOM 712 C C . GLN A 1 87 ? 16.301 11.767 -16.212 1.00 62.09 87 GLN A C 1
ATOM 714 O O . GLN A 1 87 ? 15.434 12.549 -15.827 1.00 62.09 87 GLN A O 1
ATOM 719 N N . GLY A 1 88 ? 16.787 10.816 -15.404 1.00 67.12 88 GLY A N 1
ATOM 720 C CA . GLY A 1 88 ? 16.421 10.680 -13.991 1.00 67.12 88 GLY A CA 1
ATOM 721 C C . GLY A 1 88 ? 15.065 10.019 -13.731 1.00 67.12 88 GLY A C 1
ATOM 722 O O . GLY A 1 88 ? 14.619 9.983 -12.584 1.00 67.12 88 GLY A O 1
ATOM 723 N N . ASN A 1 89 ? 14.402 9.464 -14.752 1.00 76.44 89 ASN A N 1
ATOM 724 C CA . ASN A 1 89 ? 13.192 8.679 -14.530 1.00 76.44 89 ASN A CA 1
ATOM 725 C C . ASN A 1 89 ? 13.574 7.295 -13.990 1.00 76.44 89 ASN A C 1
ATOM 727 O O . ASN A 1 89 ? 14.033 6.425 -14.731 1.00 76.44 89 ASN A O 1
ATOM 731 N N . ILE A 1 90 ? 13.383 7.106 -12.687 1.00 85.00 90 ILE A N 1
ATOM 732 C CA . ILE A 1 90 ? 13.649 5.846 -11.981 1.00 85.00 90 ILE A CA 1
ATOM 733 C C . ILE A 1 90 ? 12.375 5.037 -11.700 1.00 85.00 90 ILE A C 1
ATOM 735 O O . ILE A 1 90 ? 12.467 3.959 -11.125 1.00 85.00 90 ILE A O 1
ATOM 739 N N . GLY A 1 91 ? 11.200 5.517 -12.120 1.00 90.94 91 GLY A N 1
ATOM 740 C CA . GLY A 1 91 ? 9.908 4.890 -11.836 1.00 90.94 91 GLY A CA 1
ATOM 741 C C . GLY A 1 91 ? 9.427 5.120 -10.399 1.00 90.94 91 GLY A C 1
ATOM 742 O O . GLY A 1 91 ? 9.942 5.981 -9.682 1.00 90.94 91 GLY A O 1
ATOM 743 N N . PHE A 1 92 ? 8.437 4.329 -9.975 1.00 95.44 92 PHE A N 1
ATOM 744 C CA . PHE A 1 92 ? 7.796 4.451 -8.664 1.00 95.44 92 PHE A CA 1
ATOM 745 C C . PHE A 1 92 ? 7.819 3.142 -7.876 1.00 95.44 92 PHE A C 1
ATOM 747 O O . PHE A 1 92 ? 7.689 2.062 -8.454 1.00 95.44 92 PHE A O 1
ATOM 754 N N . ASP A 1 93 ? 7.924 3.272 -6.556 1.00 96.94 93 ASP A N 1
ATOM 755 C CA . ASP A 1 93 ? 7.749 2.201 -5.581 1.00 96.94 93 ASP A CA 1
ATOM 756 C C . ASP A 1 93 ? 6.458 2.448 -4.803 1.00 96.94 93 ASP A C 1
ATOM 758 O O . ASP A 1 93 ? 6.379 3.334 -3.952 1.00 96.94 93 ASP A O 1
ATOM 762 N N . PHE A 1 94 ? 5.423 1.672 -5.121 1.00 98.12 94 PHE A N 1
ATOM 763 C CA . PHE A 1 94 ? 4.126 1.790 -4.467 1.00 98.12 94 PHE A CA 1
ATOM 764 C C . PHE A 1 94 ? 4.123 1.014 -3.158 1.00 98.12 94 PHE A C 1
ATOM 766 O O . PHE A 1 94 ? 4.100 -0.217 -3.138 1.00 98.12 94 PHE A O 1
ATOM 773 N N . PHE A 1 95 ? 4.084 1.748 -2.062 1.00 97.88 95 PHE A N 1
ATOM 774 C CA . PHE A 1 95 ? 3.758 1.236 -0.752 1.00 97.88 95 PHE A CA 1
ATOM 775 C C . PHE A 1 95 ? 2.253 1.278 -0.532 1.00 97.88 95 PHE A C 1
ATOM 777 O O . PHE A 1 95 ? 1.578 2.216 -0.944 1.00 97.88 95 PHE A O 1
ATOM 784 N N . SER A 1 96 ? 1.715 0.273 0.143 1.00 97.94 96 SER A N 1
ATOM 785 C CA . SER A 1 96 ? 0.308 0.212 0.502 1.00 97.94 96 SER A CA 1
ATOM 786 C C . SER A 1 96 ? 0.144 -0.268 1.929 1.00 97.94 96 SER A C 1
ATOM 788 O O . SER A 1 96 ? 0.755 -1.258 2.337 1.00 97.94 96 SER A O 1
ATOM 790 N N . LEU A 1 97 ? -0.725 0.415 2.664 1.00 97.06 97 LEU A N 1
ATOM 791 C CA . LEU A 1 97 ? -1.038 0.081 4.047 1.00 97.06 97 LEU A CA 1
ATOM 792 C C . LEU A 1 97 ? -2.176 -0.929 4.117 1.00 97.06 97 LEU A C 1
ATOM 794 O O . LEU A 1 97 ? -3.224 -0.731 3.508 1.00 97.06 97 LEU A O 1
ATOM 798 N N . ASP A 1 98 ? -1.971 -1.986 4.890 1.00 97.25 98 ASP A N 1
ATOM 799 C CA . ASP A 1 98 ? -3.007 -2.906 5.337 1.00 97.25 98 ASP A CA 1
ATOM 800 C C . ASP A 1 98 ? -3.505 -2.451 6.707 1.00 97.25 98 ASP A C 1
ATOM 802 O O . ASP A 1 98 ? -2.838 -2.640 7.727 1.00 97.25 98 ASP A O 1
ATOM 806 N N . LEU A 1 99 ? -4.670 -1.801 6.69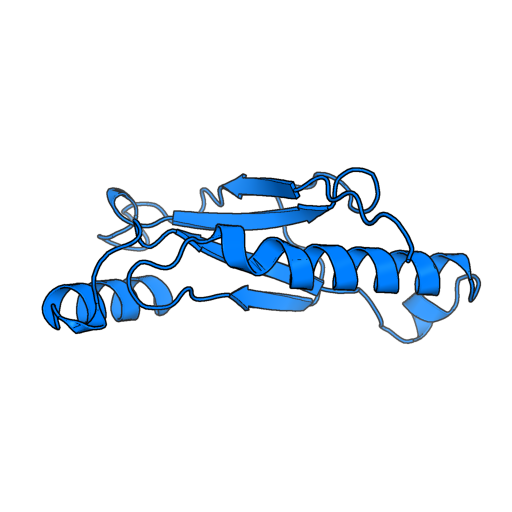2 1.00 96.19 99 LEU A N 1
ATOM 807 C CA . LEU A 1 99 ? -5.331 -1.237 7.867 1.00 96.19 99 LEU A CA 1
ATOM 808 C C . LEU A 1 99 ? -6.426 -2.171 8.415 1.00 96.19 99 LEU A C 1
ATOM 810 O O . LEU A 1 99 ? -7.378 -1.705 9.039 1.00 96.19 99 LEU A O 1
ATOM 814 N N . ASN A 1 100 ? -6.318 -3.480 8.141 1.00 95.12 100 ASN A N 1
ATOM 815 C CA . ASN A 1 100 ? -7.293 -4.519 8.501 1.00 95.12 100 ASN A CA 1
ATOM 816 C C . ASN A 1 100 ? -8.730 -4.248 8.032 1.00 95.12 100 ASN A C 1
ATOM 818 O O . ASN A 1 100 ? -9.674 -4.755 8.632 1.00 95.12 100 ASN A O 1
ATOM 822 N N . GLU A 1 101 ? -8.901 -3.442 6.980 1.00 95.06 101 GLU A N 1
ATOM 823 C CA . GLU A 1 101 ? -10.217 -3.102 6.425 1.00 95.06 101 GLU A CA 1
ATOM 824 C C . GLU A 1 101 ? -11.188 -2.571 7.509 1.00 95.06 101 GLU A C 1
ATOM 826 O O . GLU A 1 101 ? -12.391 -2.827 7.477 1.00 95.06 101 GLU A O 1
ATOM 831 N N . GLU A 1 102 ? -10.673 -1.811 8.484 1.00 94.31 102 GLU A N 1
ATOM 832 C CA . GLU A 1 102 ? -11.493 -1.273 9.573 1.00 94.31 102 GLU A CA 1
ATOM 833 C C . GLU A 1 102 ? -12.468 -0.176 9.109 1.00 94.31 102 GLU A C 1
ATOM 835 O O . GLU A 1 102 ? -12.183 0.630 8.214 1.00 94.31 102 GLU A O 1
ATOM 840 N N . PHE A 1 103 ? -13.626 -0.107 9.776 1.00 91.75 103 PHE A N 1
ATOM 841 C CA . PHE A 1 103 ? -14.687 0.867 9.503 1.00 91.75 103 PHE A CA 1
ATOM 842 C C . PHE A 1 103 ? -14.399 2.248 10.120 1.00 91.75 103 PHE A C 1
ATOM 844 O O . PHE A 1 103 ? -15.091 2.713 11.030 1.00 91.75 103 PHE A O 1
ATOM 851 N N . THR A 1 104 ? -13.366 2.925 9.627 1.00 90.56 104 THR A N 1
ATOM 852 C CA . THR A 1 104 ? -12.883 4.213 10.157 1.00 90.56 104 THR A CA 1
ATOM 853 C C . THR A 1 104 ? -13.871 5.360 10.037 1.00 90.56 104 THR A C 1
ATOM 855 O O . THR A 1 104 ? -13.834 6.277 10.854 1.00 90.56 104 THR A O 1
ATOM 858 N N . ALA A 1 105 ? -14.799 5.297 9.080 1.00 88.81 105 ALA A N 1
ATOM 859 C CA . ALA A 1 105 ? -15.838 6.313 8.930 1.00 88.81 105 ALA A CA 1
ATOM 860 C C . ALA A 1 105 ? -16.810 6.346 10.122 1.00 88.81 105 ALA A C 1
ATOM 862 O O . ALA A 1 105 ? -17.461 7.362 10.351 1.00 88.81 105 ALA A O 1
ATOM 863 N N . LEU A 1 106 ? -16.919 5.240 10.868 1.00 89.62 106 LEU A N 1
ATOM 864 C CA . LEU A 1 106 ? -17.854 5.084 11.985 1.00 89.62 106 LEU A CA 1
ATOM 865 C C . LEU A 1 106 ? -17.150 5.008 13.347 1.00 89.62 106 LEU A C 1
ATOM 867 O O . LEU A 1 106 ? -17.817 5.029 14.379 1.00 89.62 106 LEU A O 1
ATOM 871 N N . HIS A 1 107 ? -15.815 4.921 13.366 1.00 89.38 107 HIS A N 1
ATOM 872 C CA . HIS A 1 107 ? -15.034 4.710 14.580 1.00 89.38 107 HIS A CA 1
ATOM 873 C C . HIS A 1 107 ? -13.797 5.619 14.624 1.00 89.38 107 HIS A C 1
ATOM 875 O O . HIS A 1 107 ? -12.735 5.298 14.087 1.00 89.38 107 HIS A O 1
ATOM 881 N N . GLY A 1 108 ? -13.928 6.762 15.307 1.00 88.75 108 GLY A N 1
ATOM 882 C CA . GLY A 1 108 ? -12.869 7.776 15.389 1.00 88.75 108 GLY A CA 1
ATOM 883 C C . GLY A 1 108 ? -11.594 7.305 16.097 1.00 88.75 108 GLY A C 1
ATOM 884 O O . GLY A 1 108 ? -10.507 7.771 15.766 1.00 88.75 108 GLY A O 1
ATOM 885 N N . PHE A 1 109 ? -11.699 6.345 17.021 1.00 91.25 109 PHE A N 1
ATOM 886 C CA . PHE A 1 109 ? -10.523 5.771 17.677 1.00 91.25 109 PHE A CA 1
ATOM 887 C C . PHE A 1 109 ? -9.660 4.976 16.684 1.00 91.25 109 PHE A C 1
ATOM 889 O O . PHE A 1 109 ? -8.459 5.215 16.617 1.00 91.25 109 PHE A O 1
ATOM 896 N N . SER A 1 110 ? -10.268 4.143 15.827 1.00 91.62 110 SER A N 1
ATOM 897 C CA . SER A 1 110 ? -9.546 3.447 14.745 1.00 91.62 110 SER A CA 1
ATOM 898 C C . SER A 1 110 ? -8.856 4.427 13.802 1.00 91.62 110 SER A C 1
ATOM 900 O O . SER A 1 110 ? -7.717 4.200 13.410 1.00 91.62 110 SER A O 1
ATOM 902 N N . LEU A 1 111 ? -9.513 5.540 13.461 1.00 92.81 111 LEU A N 1
ATOM 903 C CA . LEU A 1 111 ? -8.909 6.568 12.613 1.00 92.81 111 LEU A CA 1
ATOM 904 C C . LEU A 1 111 ? -7.657 7.181 13.259 1.00 92.81 111 LEU A C 1
ATOM 906 O O . LEU A 1 111 ? -6.668 7.414 12.569 1.00 92.81 111 LEU A O 1
ATOM 910 N N . HIS A 1 112 ? -7.680 7.414 14.574 1.00 94.38 112 HIS A N 1
ATOM 911 C CA . HIS A 1 112 ? -6.522 7.937 15.296 1.00 94.38 112 HIS A CA 1
ATOM 912 C C . HIS A 1 112 ? -5.363 6.932 15.333 1.00 94.38 112 HIS A C 1
ATOM 914 O O . HIS A 1 112 ? -4.228 7.309 15.060 1.00 94.38 112 HIS A O 1
ATOM 920 N N . GLU A 1 113 ? -5.646 5.650 15.584 1.00 94.31 113 GLU A N 1
ATOM 921 C CA . GLU A 1 113 ? -4.632 4.588 15.533 1.00 94.31 113 GLU A CA 1
ATOM 922 C C . GLU A 1 113 ? -4.006 4.451 14.139 1.00 94.31 113 GLU A C 1
ATOM 924 O O . GLU A 1 113 ? -2.798 4.264 14.014 1.00 94.31 113 GLU A O 1
ATOM 929 N N . GLN A 1 114 ? -4.819 4.544 13.081 1.00 94.50 114 GLN A N 1
ATOM 930 C CA . GLN A 1 114 ? -4.327 4.504 11.704 1.00 94.50 114 GLN A CA 1
ATOM 931 C C . GLN A 1 114 ? -3.461 5.718 11.379 1.00 94.50 114 GLN A C 1
ATOM 933 O O . GLN A 1 114 ? -2.408 5.560 10.773 1.00 94.50 114 GLN A O 1
ATOM 938 N N . ALA A 1 115 ? -3.882 6.915 11.796 1.00 94.44 115 ALA A N 1
ATOM 939 C CA . ALA A 1 115 ? -3.109 8.135 11.596 1.00 94.44 115 ALA A CA 1
ATOM 940 C C . ALA A 1 115 ? -1.755 8.080 12.316 1.00 94.44 115 ALA A C 1
ATOM 942 O O . ALA A 1 115 ? -0.756 8.519 11.756 1.00 94.44 115 ALA A O 1
ATOM 943 N N . GLU A 1 116 ? -1.711 7.511 13.523 1.00 94.25 116 GLU A N 1
ATOM 944 C CA . GLU A 1 116 ? -0.460 7.316 14.253 1.00 94.25 116 GLU A CA 1
ATOM 945 C C . GLU A 1 116 ? 0.453 6.310 13.545 1.00 94.25 116 GLU A C 1
ATOM 947 O O . GLU A 1 116 ? 1.597 6.637 13.260 1.00 94.25 116 GLU A O 1
ATOM 952 N N . PHE A 1 117 ? -0.063 5.142 13.151 1.00 94.56 117 PHE A N 1
ATOM 953 C CA . PHE A 1 117 ? 0.733 4.154 12.413 1.00 94.56 117 PHE A CA 1
ATOM 954 C C . PHE A 1 117 ? 1.279 4.675 11.077 1.00 94.56 117 PHE A C 1
ATOM 956 O O . PHE A 1 117 ? 2.341 4.251 10.645 1.00 94.56 117 PHE A O 1
ATOM 963 N N . VAL A 1 118 ? 0.546 5.560 10.396 1.00 93.69 118 VAL A N 1
ATOM 964 C CA . VAL A 1 118 ? 1.003 6.201 9.150 1.00 93.69 118 VAL A CA 1
ATOM 965 C C . VAL A 1 118 ? 2.131 7.205 9.412 1.00 93.69 118 VAL A C 1
ATOM 967 O O . VAL A 1 118 ? 2.938 7.457 8.520 1.00 93.69 118 VAL A O 1
ATOM 970 N N . ASN A 1 119 ? 2.138 7.824 10.591 1.00 92.50 119 ASN A N 1
ATOM 971 C CA . ASN A 1 119 ? 3.087 8.865 10.963 1.00 92.50 119 ASN A CA 1
ATOM 972 C C . ASN A 1 119 ? 4.390 8.311 11.570 1.00 92.50 119 ASN A C 1
ATOM 974 O O . ASN A 1 119 ? 5.415 8.987 11.474 1.00 92.50 119 ASN A O 1
ATO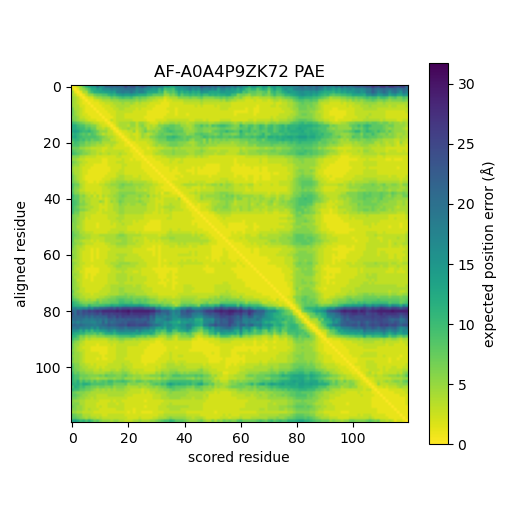M 978 N N . ASP A 1 120 ? 4.333 7.133 12.197 1.00 87.00 120 ASP A N 1
ATOM 979 C CA . ASP A 1 120 ? 5.487 6.396 12.743 1.00 87.00 120 ASP A CA 1
ATOM 980 C C . ASP A 1 120 ? 6.400 5.805 11.647 1.00 87.00 120 ASP A C 1
ATOM 982 O O . ASP A 1 120 ? 7.644 5.877 11.814 1.00 87.00 120 ASP A O 1
#

Mean predicted aligned error: 5.26 Å

Solvent-accessible surface area (backbone atoms only — not comparable to full-atom values): 7156 Å² total; per-residue (Å²): 137,83,90,83,86,83,45,84,39,75,43,74,53,75,86,58,34,70,90,63,30,89,46,37,86,70,37,48,46,27,40,54,34,36,55,96,73,47,74,91,63,89,72,87,89,40,50,78,41,83,44,77,51,60,65,49,26,53,39,69,71,54,47,68,61,50,46,47,52,52,49,53,44,51,48,49,53,66,73,60,62,76,48,50,59,75,71,65,58,66,55,74,32,39,32,27,35,35,62,76,42,45,61,37,86,83,31,68,68,58,41,52,55,50,54,49,60,74,71,94

Nearest PDB structures (foldseek):
  8k9t-assembly1_A  TM=8.644E-01  e=9.703E-11  Thermochaetoides thermophila DSM 1495
  8k9q-assembly1_A  TM=8.740E-01  e=1.521E-10  Thermochaetoides thermophila DSM 1495
  8k9r-assembly1_A  TM=8.645E-01  e=2.236E-10  Thermochaetoides thermophila DSM 1495
  4b6z-assembly3_C  TM=2.923E-01  e=9.482E+00  Burkholderia cenocepacia

InterPro domains:
  IPR012908 GPI inositol-deacylase PGAP1-like alpha/beta domain [PF07819] (47-120)
  IPR039529 GPI inositol-deacylase [PTHR15495] (1-120)